Protein AF-A0A399E0P7-F1 (afdb_monomer)

Sequence (156 aa):
MGSTLFGSGYVLIGLMQEMVSRSWLSPGDLLNTLALGQITPGPLLTTATAAGIPGAVLSTVGIFLPSFIFAFFVAGLLHRWQEHPIAEAIFQGASGAALGLIAWALWLLGRETLVGWAELLAALLALGLLLRQFPLIPLLGIFGLGGTLWSAWVVG

Organism: NCBI:txid172827

InterPro domains:
  IPR003370 Chromate transporter [PF02417] (1-146)

Structure (mmCIF, N/CA/C/O backbone):
data_AF-A0A399E0P7-F1
#
_entry.id   AF-A0A399E0P7-F1
#
loop_
_atom_site.group_PDB
_atom_site.id
_atom_site.type_symbol
_atom_site.label_atom_id
_atom_site.label_alt_id
_atom_site.label_comp_id
_atom_site.label_asym_id
_atom_site.label_entity_id
_atom_site.label_seq_id
_atom_site.pdbx_PDB_ins_code
_atom_site.Cartn_x
_atom_site.Cartn_y
_atom_site.Cartn_z
_atom_site.occupancy
_atom_site.B_iso_or_equiv
_atom_site.auth_seq_id
_atom_site.auth_comp_id
_atom_site.auth_asym_id
_atom_site.auth_atom_id
_atom_site.pdbx_PDB_model_num
ATOM 1 N N . MET A 1 1 ? 1.259 12.870 10.249 1.00 49.62 1 MET A N 1
ATOM 2 C CA . MET A 1 1 ? 1.746 11.690 9.504 1.00 49.62 1 MET A CA 1
ATOM 3 C C . MET A 1 1 ? 0.611 10.974 8.784 1.00 49.62 1 MET A C 1
ATOM 5 O O . MET A 1 1 ? 0.679 10.895 7.569 1.00 49.62 1 MET A O 1
ATOM 9 N N . GLY A 1 2 ? -0.473 10.560 9.457 1.00 43.97 2 GLY A N 1
ATOM 10 C CA . GLY A 1 2 ? -1.650 9.981 8.776 1.00 43.97 2 GLY A CA 1
ATOM 11 C C . GLY A 1 2 ? -2.384 10.918 7.797 1.00 43.97 2 GLY A C 1
ATOM 12 O O . GLY A 1 2 ? -2.889 10.455 6.784 1.00 43.97 2 GLY A O 1
ATOM 13 N N . SER A 1 3 ? -2.380 12.237 8.035 1.00 49.66 3 SER A N 1
ATOM 14 C CA . SER A 1 3 ? -2.958 13.238 7.115 1.00 49.66 3 SER A CA 1
ATOM 15 C C . SER A 1 3 ? -2.030 13.660 5.969 1.00 49.66 3 SER A C 1
ATOM 17 O O . SER A 1 3 ? -2.491 14.255 5.003 1.00 49.66 3 SER A O 1
ATOM 19 N N . THR A 1 4 ? -0.727 13.374 6.067 1.00 50.72 4 THR A N 1
ATOM 20 C CA . THR A 1 4 ? 0.296 13.822 5.105 1.00 50.72 4 THR A CA 1
ATOM 21 C C . THR A 1 4 ? 0.811 12.701 4.205 1.00 50.72 4 THR A C 1
ATOM 23 O O . THR A 1 4 ? 1.432 12.999 3.201 1.00 50.72 4 THR A O 1
ATOM 26 N N . LEU A 1 5 ? 0.565 11.429 4.542 1.00 51.72 5 LEU A N 1
ATOM 27 C CA . LEU A 1 5 ? 0.987 10.237 3.784 1.00 51.72 5 LEU A CA 1
ATOM 28 C C . LEU A 1 5 ? -0.187 9.530 3.084 1.00 51.72 5 LEU A C 1
ATOM 30 O O . LEU A 1 5 ? -0.101 8.348 2.749 1.00 51.72 5 LEU A O 1
ATOM 34 N N . PHE A 1 6 ? -1.295 10.236 2.852 1.00 48.31 6 PHE A N 1
ATOM 35 C CA . PHE A 1 6 ? -2.437 9.704 2.108 1.00 48.31 6 PHE A CA 1
ATOM 36 C C . PHE A 1 6 ? -2.124 9.731 0.602 1.00 48.31 6 PHE A C 1
ATOM 38 O O . PHE A 1 6 ? -2.553 10.618 -0.127 1.00 48.31 6 PHE A O 1
ATOM 45 N N . GLY A 1 7 ? -1.276 8.807 0.145 1.00 53.28 7 GLY A N 1
ATOM 46 C CA . GLY A 1 7 ? -0.815 8.807 -1.244 1.00 53.28 7 GLY A CA 1
ATOM 47 C C . GLY A 1 7 ? 0.383 7.910 -1.524 1.00 53.28 7 GLY A C 1
ATOM 48 O O . GLY A 1 7 ? 1.333 8.356 -2.150 1.00 53.28 7 GLY A O 1
ATOM 49 N N . SER A 1 8 ? 0.344 6.637 -1.116 1.00 58.22 8 SER A N 1
ATOM 50 C CA . SER A 1 8 ? 1.362 5.619 -1.456 1.00 58.22 8 SER A CA 1
ATOM 51 C C . SER A 1 8 ? 2.819 5.992 -1.083 1.00 58.22 8 SER A C 1
ATOM 53 O O . SER A 1 8 ? 3.100 7.065 -0.550 1.00 58.22 8 SER A O 1
ATOM 55 N N . GLY A 1 9 ? 3.780 5.097 -1.339 1.00 59.44 9 GLY A N 1
ATOM 56 C CA . GLY A 1 9 ? 5.195 5.323 -1.005 1.00 59.44 9 GLY A CA 1
ATOM 57 C C . GLY A 1 9 ? 5.803 6.588 -1.630 1.00 59.44 9 GLY A C 1
ATOM 58 O O . GLY A 1 9 ? 6.736 7.147 -1.065 1.00 59.44 9 GLY A O 1
ATOM 59 N N . TYR A 1 10 ? 5.247 7.098 -2.735 1.00 62.81 10 TYR A N 1
ATOM 60 C CA . TYR A 1 10 ? 5.764 8.279 -3.439 1.00 62.81 10 TYR A CA 1
ATOM 61 C C . TYR A 1 10 ? 5.676 9.579 -2.631 1.00 62.81 10 TYR A C 1
ATOM 63 O O . TYR A 1 10 ? 6.571 10.418 -2.727 1.00 62.81 10 TYR A O 1
ATOM 71 N N . VAL A 1 11 ? 4.656 9.739 -1.783 1.00 66.19 11 VAL A N 1
ATOM 72 C CA . VAL A 1 11 ? 4.546 10.927 -0.919 1.00 66.19 11 V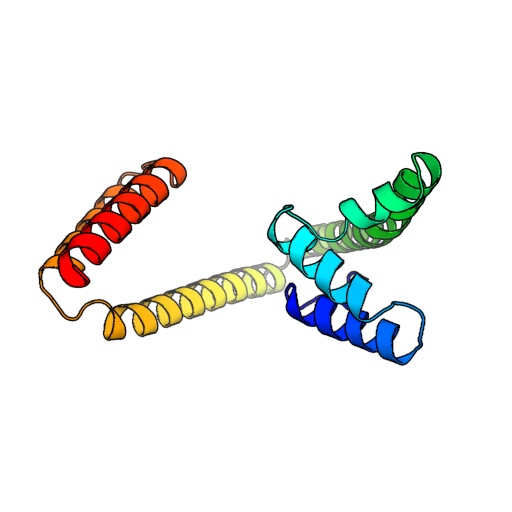AL A CA 1
ATOM 73 C C . VAL A 1 11 ? 5.633 10.931 0.160 1.00 66.19 11 VAL A C 1
ATOM 75 O O . VAL A 1 11 ? 6.163 11.987 0.505 1.00 66.19 11 VAL A O 1
ATOM 78 N N . LEU A 1 12 ? 6.038 9.751 0.643 1.00 68.44 12 LEU A N 1
ATOM 79 C CA . LEU A 1 12 ? 7.166 9.621 1.567 1.00 68.44 12 LEU A CA 1
ATOM 80 C C . LEU A 1 12 ? 8.484 10.043 0.905 1.00 68.44 12 LEU A C 1
ATOM 82 O O . LEU A 1 12 ? 9.283 10.726 1.539 1.00 68.44 12 LEU A O 1
ATOM 86 N N . ILE A 1 13 ? 8.685 9.697 -0.372 1.00 71.00 13 ILE A N 1
ATOM 87 C CA . ILE A 1 13 ? 9.869 10.113 -1.140 1.00 71.00 13 ILE A CA 1
ATOM 88 C C . ILE A 1 13 ? 9.934 11.642 -1.225 1.00 71.00 13 ILE A C 1
ATOM 90 O O . ILE A 1 13 ? 10.988 12.216 -0.967 1.00 71.00 13 ILE A O 1
ATOM 94 N N . GLY A 1 14 ? 8.808 12.305 -1.512 1.00 73.00 14 GLY A N 1
ATOM 95 C CA . GLY A 1 14 ? 8.733 13.769 -1.531 1.00 73.00 14 GLY A CA 1
ATOM 96 C C . GLY A 1 14 ? 9.077 14.401 -0.178 1.00 73.00 14 GLY A C 1
ATOM 97 O O . GLY A 1 14 ? 9.858 15.348 -0.115 1.00 73.00 14 GLY A O 1
ATOM 98 N N . LEU A 1 15 ? 8.572 13.831 0.922 1.00 72.56 15 LEU A N 1
ATOM 99 C CA . LEU A 1 15 ? 8.892 14.295 2.276 1.00 72.56 15 LEU A CA 1
ATOM 100 C C . LEU A 1 15 ? 10.380 14.110 2.616 1.00 72.56 15 LEU A C 1
ATOM 102 O O . LEU A 1 15 ? 10.994 14.976 3.231 1.00 72.56 15 LEU A O 1
ATOM 106 N N . MET A 1 16 ? 10.974 12.985 2.220 1.00 73.19 16 MET A N 1
ATOM 107 C CA . MET A 1 16 ? 12.392 12.733 2.463 1.00 73.19 16 MET A CA 1
ATOM 108 C C . MET A 1 16 ? 13.290 13.636 1.603 1.00 73.19 16 MET A C 1
ATOM 110 O O . MET A 1 16 ? 14.319 14.096 2.089 1.00 73.19 16 MET A O 1
ATOM 114 N N . GLN A 1 17 ? 12.890 13.965 0.369 1.00 75.62 17 GLN A N 1
ATOM 115 C CA . GLN A 1 17 ? 13.586 14.966 -0.453 1.00 75.62 17 GLN A CA 1
ATOM 116 C C . GLN A 1 17 ? 13.556 16.360 0.191 1.00 75.62 17 GLN A C 1
ATOM 118 O O . GLN A 1 17 ? 14.569 17.057 0.192 1.00 75.62 17 GLN A O 1
ATOM 123 N N . GLU A 1 18 ? 12.437 16.738 0.812 1.00 79.31 18 GLU A N 1
ATOM 124 C CA . GLU A 1 18 ? 12.320 17.972 1.603 1.00 79.31 18 GLU A CA 1
ATOM 125 C C . GLU A 1 18 ? 13.229 17.951 2.853 1.00 79.31 18 GLU A C 1
ATOM 127 O O . GLU A 1 18 ? 13.748 18.977 3.283 1.00 79.31 18 GLU A O 1
ATOM 132 N N . MET A 1 19 ? 13.484 16.782 3.447 1.00 77.12 19 MET A N 1
ATOM 133 C CA . MET A 1 19 ? 14.446 16.659 4.554 1.00 77.12 19 MET A CA 1
ATOM 134 C C . MET A 1 19 ? 15.899 16.777 4.081 1.00 77.12 19 MET A C 1
ATOM 136 O O . MET A 1 19 ? 16.725 17.355 4.789 1.00 77.12 19 MET A O 1
ATOM 140 N N . VAL A 1 20 ? 16.209 16.288 2.878 1.00 78.81 20 VAL A N 1
ATOM 141 C CA . VAL A 1 20 ? 17.519 16.494 2.242 1.00 78.81 20 VAL A CA 1
ATOM 142 C C . VAL A 1 20 ? 17.734 17.974 1.917 1.00 78.81 20 VAL A C 1
ATOM 144 O O . VAL A 1 20 ? 18.802 18.508 2.210 1.00 78.81 20 VAL A O 1
ATOM 147 N N . SER A 1 21 ? 16.719 18.673 1.393 1.00 78.19 21 SER A N 1
ATOM 148 C CA . SER A 1 21 ? 16.816 20.115 1.107 1.00 78.19 21 SER A CA 1
ATOM 149 C C . SER A 1 21 ? 17.040 20.949 2.377 1.00 78.19 21 SER A C 1
ATOM 151 O O . SER A 1 21 ? 17.752 21.952 2.350 1.00 78.19 21 SER A O 1
ATOM 153 N N . ARG A 1 22 ? 16.516 20.487 3.519 1.00 82.00 22 ARG A N 1
ATOM 154 C CA . ARG A 1 22 ? 16.733 21.074 4.853 1.00 82.00 22 ARG A CA 1
ATOM 155 C C . ARG A 1 22 ? 18.032 20.630 5.534 1.00 82.00 22 ARG A C 1
ATOM 157 O O . ARG A 1 22 ? 18.268 21.019 6.674 1.00 82.00 22 ARG A O 1
ATOM 164 N N . SER A 1 23 ? 18.883 19.849 4.860 1.00 77.00 23 SER A N 1
ATOM 165 C CA . SER A 1 23 ? 20.124 19.269 5.411 1.00 77.00 23 SER A CA 1
ATOM 166 C C . SER A 1 23 ? 19.915 18.365 6.636 1.00 77.00 23 SER A C 1
ATOM 168 O O . SER A 1 23 ? 20.841 18.130 7.407 1.00 77.00 23 SER A O 1
ATOM 170 N N . TRP A 1 24 ? 18.697 17.857 6.838 1.00 75.88 24 TRP A N 1
ATOM 171 C CA . TRP A 1 24 ? 18.365 16.921 7.920 1.00 75.88 24 TRP A CA 1
ATOM 172 C C . TRP A 1 24 ? 18.660 15.467 7.539 1.00 75.88 24 TRP A C 1
ATOM 174 O O . TRP A 1 24 ? 18.680 14.598 8.406 1.00 75.88 24 TRP A O 1
ATOM 184 N N . LEU A 1 25 ? 18.889 15.203 6.250 1.00 72.00 25 LEU A N 1
ATOM 185 C CA . LEU A 1 25 ? 19.213 13.889 5.708 1.00 72.00 25 LEU A CA 1
ATOM 186 C C . LEU A 1 25 ? 20.263 14.034 4.596 1.00 72.00 25 LEU A C 1
ATOM 188 O O . LEU A 1 25 ? 20.157 14.933 3.761 1.00 72.00 25 LEU A O 1
ATOM 192 N N . SER A 1 26 ? 21.266 13.155 4.557 1.00 79.50 26 SER A N 1
ATOM 193 C CA . SER A 1 26 ? 22.219 13.123 3.443 1.00 79.50 26 SER A CA 1
ATOM 194 C C . SER A 1 26 ? 21.568 12.512 2.193 1.00 79.50 26 SER A C 1
ATOM 196 O O . SER A 1 26 ? 20.796 11.555 2.315 1.00 79.50 26 SER A O 1
ATOM 198 N N . PRO A 1 27 ? 21.905 12.973 0.972 1.00 73.31 27 PRO A N 1
ATOM 199 C CA . PRO A 1 27 ? 21.453 12.332 -0.264 1.00 73.31 27 PRO A CA 1
ATOM 200 C C . PRO A 1 27 ? 21.809 10.837 -0.345 1.00 73.31 27 PRO A C 1
ATOM 202 O O . PRO A 1 27 ? 21.050 10.049 -0.907 1.00 73.31 27 PRO A O 1
ATOM 205 N N . GLY A 1 28 ? 22.942 10.431 0.243 1.00 74.19 28 GLY A N 1
ATOM 206 C CA . GLY A 1 28 ? 23.345 9.021 0.314 1.00 74.19 28 GLY A CA 1
ATOM 207 C C . GLY A 1 28 ? 22.461 8.193 1.252 1.00 74.19 28 GLY A C 1
ATOM 208 O O . GLY A 1 28 ? 22.113 7.055 0.937 1.00 74.19 28 GLY A O 1
ATOM 209 N N . ASP A 1 29 ? 22.021 8.789 2.361 1.00 70.12 29 ASP A N 1
ATOM 210 C CA . ASP A 1 29 ? 21.132 8.136 3.326 1.00 70.12 29 ASP A CA 1
ATOM 211 C C . ASP A 1 29 ? 19.717 7.981 2.768 1.00 70.12 29 ASP A C 1
ATOM 213 O O . ASP A 1 29 ? 19.052 6.983 3.048 1.00 70.12 29 ASP A O 1
ATOM 217 N N . LEU A 1 30 ? 19.275 8.911 1.913 1.00 70.62 30 LEU A N 1
ATOM 218 C CA . LEU A 1 30 ? 18.024 8.781 1.167 1.00 70.62 30 LEU A CA 1
ATOM 219 C C . LEU A 1 30 ? 18.034 7.525 0.287 1.00 70.62 30 LEU A C 1
ATOM 221 O O . LEU A 1 30 ? 17.108 6.721 0.356 1.00 70.62 30 LEU A O 1
ATOM 225 N N . LEU A 1 31 ? 19.085 7.336 -0.515 1.00 71.12 31 LEU A N 1
ATOM 226 C CA . LEU A 1 31 ? 19.202 6.185 -1.416 1.00 71.12 31 LEU A CA 1
ATOM 227 C C . LEU A 1 31 ? 19.290 4.862 -0.651 1.00 71.12 31 LEU A C 1
ATOM 229 O O . LEU A 1 31 ? 18.606 3.904 -1.010 1.00 71.12 31 LEU A O 1
ATOM 233 N N . ASN A 1 32 ? 20.054 4.823 0.442 1.00 69.38 32 ASN A N 1
ATOM 234 C CA . ASN A 1 32 ? 20.130 3.645 1.305 1.00 69.38 32 ASN A CA 1
ATOM 235 C C . ASN A 1 32 ? 18.784 3.333 1.972 1.00 69.38 32 ASN A C 1
ATOM 237 O O . ASN A 1 32 ? 18.374 2.175 2.025 1.00 69.38 32 ASN A O 1
ATOM 241 N N . THR A 1 33 ? 18.057 4.354 2.429 1.00 66.50 33 THR A N 1
ATOM 242 C CA . THR A 1 33 ? 16.734 4.180 3.047 1.00 66.50 33 THR A CA 1
ATOM 243 C C . THR A 1 33 ? 15.690 3.725 2.025 1.00 66.50 33 THR A C 1
ATOM 245 O O . THR A 1 33 ? 14.839 2.902 2.352 1.00 66.50 33 THR A O 1
ATOM 248 N N . LEU A 1 34 ? 15.769 4.193 0.775 1.00 68.31 34 LEU A N 1
ATOM 249 C CA . LEU A 1 34 ? 14.917 3.721 -0.321 1.00 68.31 34 LEU A CA 1
ATOM 250 C C . LEU A 1 34 ? 15.214 2.265 -0.685 1.00 68.31 34 LEU A C 1
ATOM 252 O O . LEU A 1 34 ? 14.284 1.470 -0.803 1.00 68.31 34 LEU A O 1
ATOM 256 N N . ALA A 1 35 ? 16.493 1.902 -0.806 1.00 68.50 35 ALA A N 1
ATOM 257 C CA . ALA A 1 35 ? 16.912 0.532 -1.086 1.00 68.50 35 ALA A CA 1
ATOM 258 C C . ALA A 1 35 ? 16.455 -0.430 0.024 1.00 68.50 35 ALA A C 1
ATOM 260 O O . ALA A 1 35 ? 15.857 -1.470 -0.249 1.00 68.50 35 ALA A O 1
ATOM 261 N N . LEU A 1 36 ? 16.640 -0.047 1.290 1.00 62.81 36 LEU A N 1
ATOM 262 C CA . LEU A 1 36 ? 16.149 -0.816 2.435 1.00 62.81 36 LEU A CA 1
ATOM 263 C C . LEU A 1 36 ? 14.615 -0.847 2.499 1.00 62.81 36 LEU A C 1
ATOM 265 O O . LEU A 1 36 ? 14.033 -1.881 2.821 1.00 62.81 36 LEU A O 1
ATOM 269 N N . GLY A 1 37 ? 13.941 0.250 2.155 1.00 59.97 37 GLY A N 1
ATOM 270 C CA . GLY A 1 37 ? 12.481 0.353 2.144 1.00 59.97 37 GLY A CA 1
ATOM 271 C C . GLY A 1 37 ? 11.791 -0.481 1.059 1.00 59.97 37 GLY A C 1
ATOM 272 O O . GLY A 1 37 ? 10.614 -0.794 1.207 1.00 59.97 37 GLY A O 1
ATOM 273 N N . GLN A 1 38 ? 12.505 -0.854 -0.007 1.00 61.00 38 GLN A N 1
ATOM 274 C CA . GLN A 1 38 ? 12.020 -1.786 -1.034 1.00 61.00 38 GLN A CA 1
ATOM 275 C C . GLN A 1 38 ? 12.244 -3.256 -0.656 1.00 61.00 38 GLN A C 1
ATOM 277 O O . GLN A 1 38 ? 11.479 -4.119 -1.080 1.00 61.00 38 GLN A O 1
ATOM 282 N N . ILE A 1 39 ? 13.279 -3.542 0.140 1.00 56.81 39 ILE A N 1
ATOM 283 C CA . ILE A 1 39 ? 13.640 -4.902 0.573 1.00 56.81 39 ILE A CA 1
ATOM 284 C C . ILE A 1 39 ? 12.858 -5.318 1.826 1.00 56.81 39 ILE A C 1
ATOM 286 O O . ILE A 1 39 ? 12.554 -6.495 2.015 1.00 56.81 39 ILE A O 1
ATOM 290 N N . THR A 1 40 ? 12.494 -4.357 2.675 1.00 50.31 40 THR A N 1
ATOM 291 C CA . THR A 1 40 ? 11.724 -4.601 3.898 1.00 50.31 40 THR A CA 1
ATOM 292 C C . THR A 1 40 ? 10.271 -4.182 3.673 1.00 50.31 40 THR A C 1
ATOM 294 O O . THR A 1 40 ? 10.047 -3.071 3.191 1.00 50.31 40 THR A O 1
ATOM 297 N N . PRO A 1 41 ? 9.256 -4.988 4.037 1.00 43.09 41 PRO A N 1
ATOM 298 C CA . PRO A 1 41 ? 7.876 -4.518 4.032 1.00 43.09 41 PRO A CA 1
ATOM 299 C C . PRO A 1 41 ? 7.719 -3.405 5.086 1.00 43.09 41 PRO A C 1
ATOM 301 O O . PRO A 1 41 ? 7.492 -3.674 6.261 1.00 43.09 41 PRO A O 1
ATOM 304 N N . GLY A 1 42 ? 7.874 -2.144 4.667 1.00 54.44 42 GLY A N 1
ATOM 305 C CA . GLY A 1 42 ? 7.648 -0.949 5.486 1.00 54.44 42 GLY A CA 1
ATOM 306 C C . GLY A 1 42 ? 8.912 -0.127 5.808 1.00 54.44 42 GLY A C 1
ATOM 307 O O . GLY A 1 42 ? 9.658 -0.493 6.713 1.00 54.44 42 GLY A O 1
ATOM 308 N N . PRO A 1 43 ? 9.101 1.059 5.191 1.00 50.19 43 PRO A N 1
ATOM 309 C CA . PRO A 1 43 ? 10.202 1.995 5.484 1.00 50.19 43 PRO A CA 1
ATOM 310 C C . PRO A 1 43 ? 10.228 2.573 6.914 1.00 50.19 43 PRO A C 1
ATOM 312 O O . PRO A 1 43 ? 11.225 3.158 7.329 1.00 50.19 43 PRO A O 1
ATOM 315 N N . LEU A 1 44 ? 9.128 2.459 7.668 1.00 50.59 44 LEU A N 1
ATOM 316 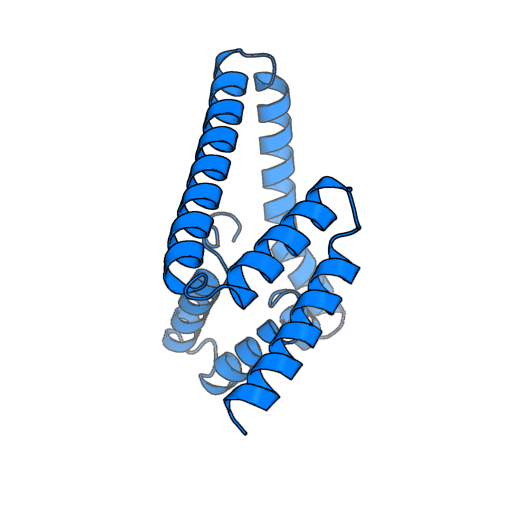C CA . LEU A 1 44 ? 8.981 3.081 8.991 1.00 50.59 44 LEU A CA 1
ATOM 317 C C . LEU A 1 44 ? 9.576 2.252 10.139 1.00 50.59 44 LEU A C 1
ATOM 319 O O . LEU A 1 44 ? 9.882 2.822 11.182 1.00 50.59 44 LEU A O 1
ATOM 323 N N . LEU A 1 45 ? 9.743 0.932 9.980 1.00 48.34 45 LEU A N 1
ATOM 324 C CA . LEU A 1 45 ? 10.276 0.094 11.063 1.00 48.34 45 LEU A CA 1
ATOM 325 C C . LEU A 1 45 ? 11.806 0.153 11.143 1.00 48.34 45 LEU A C 1
ATOM 327 O O . LEU A 1 45 ? 12.362 0.142 12.238 1.00 48.34 45 LEU A O 1
ATOM 331 N N . THR A 1 46 ? 12.495 0.252 10.006 1.00 50.31 46 THR A N 1
ATOM 332 C CA . THR A 1 46 ? 13.958 0.117 9.969 1.00 50.31 46 THR A CA 1
ATOM 333 C C . THR A 1 46 ? 14.686 1.367 10.474 1.00 50.31 46 THR A C 1
ATOM 335 O O . THR A 1 46 ? 15.745 1.248 11.092 1.00 50.31 46 THR A O 1
ATOM 338 N N . THR A 1 47 ? 14.105 2.562 10.295 1.00 52.09 47 THR A N 1
ATOM 339 C CA . THR A 1 47 ? 14.649 3.823 10.842 1.00 52.09 47 THR A CA 1
ATOM 340 C C . THR A 1 47 ? 14.534 3.898 12.365 1.00 52.09 47 THR A C 1
ATOM 342 O O . THR A 1 47 ? 15.384 4.507 13.009 1.00 52.09 47 THR A O 1
ATOM 345 N N . ALA A 1 48 ? 13.546 3.218 12.958 1.00 49.97 48 ALA A N 1
ATOM 346 C CA . ALA A 1 48 ? 13.392 3.104 14.405 1.00 49.97 48 ALA A CA 1
ATOM 347 C C . ALA A 1 48 ? 14.568 2.319 15.028 1.00 49.97 48 ALA A C 1
ATOM 349 O O . ALA A 1 48 ? 15.119 2.710 16.055 1.00 49.97 48 ALA A O 1
ATOM 350 N N . THR A 1 49 ? 15.031 1.254 14.370 1.00 48.56 49 THR A N 1
ATOM 351 C CA . THR A 1 49 ? 16.155 0.423 14.841 1.00 48.56 49 THR A CA 1
ATOM 352 C C . THR A 1 49 ? 17.531 1.092 14.787 1.00 48.56 49 THR A C 1
ATOM 354 O O . THR A 1 49 ? 18.440 0.642 15.483 1.00 48.56 49 THR A O 1
ATOM 357 N N . ALA A 1 50 ? 17.706 2.170 14.017 1.00 54.41 50 ALA A N 1
ATOM 358 C CA . ALA A 1 50 ? 19.009 2.820 13.839 1.00 54.41 50 ALA A CA 1
ATOM 359 C C . ALA A 1 50 ? 19.498 3.603 15.080 1.00 54.41 50 ALA A C 1
ATOM 361 O O . ALA A 1 50 ? 20.681 3.914 15.177 1.00 54.41 50 ALA A O 1
ATOM 362 N N . ALA A 1 51 ? 18.616 3.888 16.048 1.00 53.19 51 ALA A N 1
ATOM 363 C CA . ALA A 1 51 ? 18.919 4.660 17.262 1.00 53.19 51 ALA A CA 1
ATOM 364 C C . ALA A 1 51 ? 19.032 3.802 18.548 1.00 53.19 51 ALA A C 1
ATOM 366 O O . ALA A 1 51 ? 19.028 4.335 19.660 1.00 53.19 51 ALA A O 1
ATOM 367 N N . GLY A 1 52 ? 19.117 2.471 18.419 1.00 59.66 52 GLY A N 1
ATOM 368 C CA . GLY A 1 52 ? 19.112 1.529 19.546 1.00 59.66 52 GLY A CA 1
ATOM 369 C C . GLY A 1 52 ? 17.708 1.225 20.091 1.00 59.66 52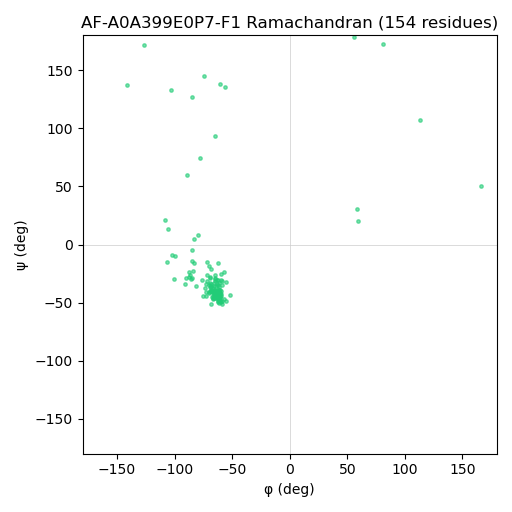 GLY A C 1
ATOM 370 O O . GLY A 1 52 ? 16.722 1.844 19.696 1.00 59.66 52 GLY A O 1
ATOM 371 N N . ILE A 1 53 ? 17.602 0.255 21.011 1.00 66.19 53 ILE A N 1
ATOM 372 C CA . ILE A 1 53 ? 16.317 -0.243 21.555 1.00 66.19 53 ILE A CA 1
ATOM 373 C C . ILE A 1 53 ? 15.404 0.888 22.085 1.00 66.19 53 ILE A C 1
ATOM 375 O O . ILE A 1 53 ? 14.216 0.876 21.759 1.00 66.19 53 ILE A O 1
ATOM 379 N N . PRO A 1 54 ? 15.899 1.898 22.833 1.00 68.19 54 PRO A N 1
ATOM 380 C CA . PRO A 1 54 ? 15.045 2.982 23.327 1.00 68.19 54 PRO A CA 1
ATOM 381 C C . PRO A 1 54 ? 14.520 3.888 22.206 1.00 68.19 54 PRO A C 1
ATOM 383 O O . PRO A 1 54 ? 13.352 4.275 22.226 1.00 68.19 54 PRO A O 1
ATOM 386 N N . GLY A 1 55 ? 15.362 4.193 21.211 1.00 64.31 55 GLY A N 1
ATOM 387 C CA . GLY A 1 55 ? 14.978 4.989 20.044 1.00 64.31 55 GLY A CA 1
ATOM 388 C C . GLY A 1 55 ? 13.939 4.271 19.185 1.00 64.31 55 GLY A C 1
ATOM 389 O O . GLY A 1 55 ? 12.951 4.877 18.778 1.00 64.31 55 GLY A O 1
ATOM 390 N N . ALA A 1 56 ? 14.086 2.954 19.023 1.00 64.06 56 ALA A N 1
ATOM 391 C CA . ALA A 1 56 ? 13.142 2.134 18.274 1.00 64.06 56 ALA A CA 1
ATOM 392 C C . ALA A 1 56 ? 11.737 2.143 18.881 1.00 64.06 56 ALA A C 1
ATOM 394 O O . ALA A 1 56 ? 10.742 2.295 18.165 1.00 64.06 56 ALA A O 1
ATOM 395 N N . VAL A 1 57 ? 11.648 2.028 20.208 1.00 70.19 57 VAL A N 1
ATOM 396 C CA . VAL A 1 57 ? 10.370 2.067 20.926 1.00 70.19 57 VAL A CA 1
ATOM 397 C C . VAL A 1 57 ? 9.734 3.452 20.817 1.00 70.19 57 VAL A C 1
ATOM 399 O O . VAL A 1 57 ? 8.555 3.550 20.474 1.00 70.19 57 VAL A O 1
ATOM 402 N N . LEU A 1 58 ? 10.503 4.525 21.038 1.00 73.88 58 LEU A N 1
ATOM 403 C CA . LEU A 1 58 ? 9.976 5.891 20.978 1.00 73.88 58 LEU A CA 1
ATOM 404 C C . LEU A 1 58 ? 9.475 6.257 19.574 1.00 73.88 58 LEU A C 1
ATOM 406 O O . LEU A 1 58 ? 8.392 6.827 19.435 1.00 73.88 58 LEU A O 1
ATOM 410 N N . SER A 1 59 ? 10.229 5.894 18.534 1.00 66.88 59 SER A N 1
ATOM 411 C CA . SER A 1 59 ? 9.846 6.122 17.139 1.00 66.88 59 SER A CA 1
ATOM 412 C C . SER A 1 59 ? 8.606 5.321 16.758 1.00 66.88 59 SER A C 1
ATOM 414 O O . SER A 1 59 ? 7.689 5.877 16.158 1.00 66.88 59 SER A O 1
ATOM 416 N N . THR A 1 60 ? 8.524 4.050 17.160 1.00 68.94 60 THR A N 1
ATOM 417 C CA . THR A 1 60 ? 7.342 3.209 16.914 1.00 68.94 60 THR A CA 1
ATOM 418 C C . THR A 1 60 ? 6.104 3.829 17.560 1.00 68.94 60 THR A C 1
ATOM 420 O O . THR A 1 60 ? 5.094 4.050 16.892 1.00 68.94 60 THR A O 1
ATOM 423 N N . VAL A 1 61 ? 6.185 4.206 18.838 1.00 75.69 61 VAL A N 1
ATOM 424 C CA . VAL A 1 61 ? 5.063 4.853 19.527 1.00 75.69 61 VAL A CA 1
ATOM 425 C C . VAL A 1 61 ? 4.711 6.183 18.856 1.00 75.69 61 VAL A C 1
ATOM 427 O O . VAL A 1 61 ? 3.547 6.406 18.547 1.00 75.69 61 VAL A O 1
ATOM 430 N N . GLY A 1 62 ? 5.683 7.040 18.538 1.00 73.81 62 GLY A N 1
ATOM 431 C CA . GLY A 1 62 ? 5.428 8.331 17.890 1.00 73.81 62 GLY A CA 1
ATOM 432 C C . GLY A 1 62 ? 4.794 8.226 16.496 1.00 73.81 62 GLY A C 1
ATOM 433 O O . GLY A 1 62 ? 3.958 9.055 16.136 1.00 73.81 62 GLY A O 1
ATOM 434 N N . ILE A 1 63 ? 5.148 7.197 15.720 1.00 71.00 63 ILE A N 1
ATOM 435 C CA . ILE A 1 63 ? 4.600 6.953 14.377 1.00 71.00 63 ILE A CA 1
ATOM 436 C C . ILE A 1 63 ? 3.171 6.396 14.458 1.00 71.00 63 ILE A C 1
ATOM 438 O O . ILE A 1 63 ? 2.287 6.844 13.721 1.00 71.00 63 ILE A O 1
ATOM 442 N N . PHE A 1 64 ? 2.928 5.429 15.347 1.00 73.50 64 PHE A N 1
ATOM 443 C CA . PHE A 1 64 ? 1.661 4.696 15.383 1.00 73.50 64 PHE A CA 1
ATOM 444 C C . PHE A 1 64 ? 0.604 5.320 16.297 1.00 73.50 64 PHE A C 1
ATOM 446 O O . PHE A 1 64 ? -0.579 5.273 15.963 1.00 73.50 64 PHE A O 1
ATOM 453 N N . LEU A 1 65 ? 0.990 5.939 17.414 1.00 80.00 65 L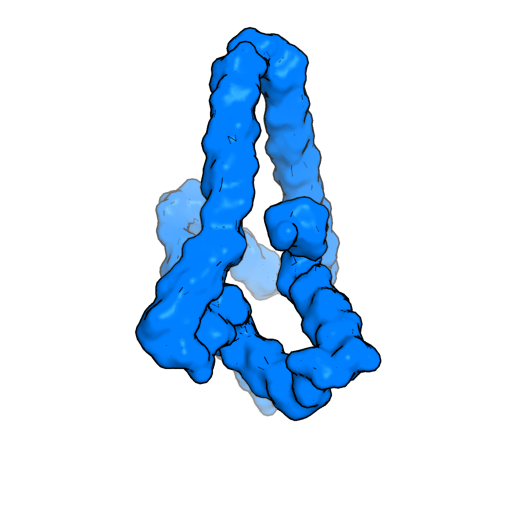EU A N 1
ATOM 454 C CA . LEU A 1 65 ? 0.061 6.513 18.392 1.00 80.00 65 LEU A CA 1
ATOM 455 C C . LEU A 1 65 ? -0.933 7.527 17.792 1.00 80.00 65 LEU A C 1
ATOM 457 O O . LEU A 1 65 ? -2.130 7.364 18.029 1.00 80.00 65 LEU A O 1
ATOM 461 N N . PRO A 1 66 ? -0.527 8.528 16.981 1.00 78.75 66 PRO A N 1
ATOM 462 C CA . PRO A 1 66 ? -1.492 9.450 16.380 1.00 78.75 66 PRO A CA 1
ATOM 463 C C . PRO A 1 66 ? -2.459 8.743 15.420 1.00 78.75 66 PRO A C 1
ATOM 465 O O . PRO A 1 66 ? -3.632 9.105 15.359 1.00 78.75 66 PRO A O 1
ATOM 468 N N . SER A 1 67 ? -1.996 7.711 14.707 1.00 73.88 67 SER A N 1
ATOM 469 C CA . SER A 1 67 ? -2.835 6.909 13.810 1.00 73.88 67 SER A CA 1
ATOM 470 C C . SER A 1 67 ? -3.850 6.069 14.590 1.00 73.88 67 SER A C 1
ATOM 472 O O . SER A 1 67 ? -5.011 6.010 14.195 1.00 73.88 67 SER A O 1
ATOM 474 N N . PHE A 1 68 ? -3.452 5.482 15.724 1.00 78.75 68 PHE A N 1
ATOM 475 C CA . PHE A 1 68 ? -4.359 4.747 16.609 1.00 78.75 68 PHE A CA 1
ATOM 476 C C . PHE A 1 68 ? -5.419 5.649 17.234 1.00 78.75 68 PHE A C 1
ATOM 478 O O . PHE A 1 68 ? -6.594 5.292 17.234 1.00 78.75 68 PHE A O 1
ATOM 485 N N . ILE A 1 69 ? -5.027 6.829 17.720 1.00 85.62 69 ILE A N 1
ATOM 486 C CA . ILE A 1 69 ? -5.965 7.809 18.278 1.00 85.62 69 ILE A CA 1
ATOM 487 C C . ILE A 1 69 ? -6.975 8.228 17.207 1.00 85.62 69 ILE A C 1
ATOM 489 O O . ILE A 1 69 ? -8.181 8.185 17.441 1.00 85.62 69 ILE A O 1
ATOM 493 N N . PHE A 1 70 ? -6.500 8.575 16.009 1.00 82.31 70 PHE A N 1
ATOM 494 C CA . PHE A 1 70 ? -7.374 8.950 14.902 1.00 82.31 70 PHE A CA 1
ATOM 495 C C . PHE A 1 70 ? -8.330 7.815 14.514 1.00 82.31 70 PHE A C 1
ATOM 497 O O . PHE A 1 70 ? -9.535 8.038 14.422 1.00 82.31 70 PHE A O 1
ATOM 504 N N . ALA A 1 71 ? -7.819 6.591 14.352 1.00 81.00 71 ALA A N 1
ATOM 505 C CA . ALA A 1 71 ? -8.633 5.423 14.031 1.00 81.00 71 ALA A CA 1
ATOM 506 C C . ALA A 1 71 ? -9.693 5.148 15.105 1.00 81.00 71 ALA A C 1
ATOM 508 O O . ALA A 1 71 ? -10.833 4.857 14.761 1.00 81.00 71 ALA A O 1
ATOM 509 N N . PHE A 1 72 ? -9.356 5.295 16.388 1.00 83.81 72 PHE A N 1
ATOM 510 C CA . PHE A 1 72 ? -10.300 5.126 17.492 1.00 83.81 72 PHE A CA 1
ATOM 511 C C . PHE A 1 72 ? -11.450 6.144 17.430 1.00 83.81 72 PHE A C 1
ATOM 513 O O . PHE A 1 72 ? -12.619 5.767 17.524 1.00 83.81 72 PHE A O 1
ATOM 520 N N . PHE A 1 73 ? -11.143 7.426 17.202 1.00 84.38 73 PHE A N 1
ATOM 521 C CA . PHE A 1 73 ? -12.167 8.465 17.054 1.00 84.38 73 PHE A CA 1
ATOM 522 C C . PHE A 1 73 ? -13.034 8.262 15.808 1.00 84.38 73 PHE A C 1
ATOM 524 O O . PHE A 1 73 ? -14.260 8.354 15.888 1.00 84.38 73 PHE A O 1
ATOM 531 N N . VAL A 1 74 ? -12.414 7.950 14.667 1.00 81.75 74 VAL A N 1
ATOM 532 C CA . VAL A 1 74 ? -13.132 7.685 13.414 1.00 81.75 74 VAL A CA 1
ATOM 533 C C . VAL A 1 74 ? -14.011 6.450 13.549 1.00 81.75 74 VAL A C 1
ATOM 535 O O . VAL A 1 74 ? -15.163 6.505 13.138 1.00 81.75 74 VAL A O 1
ATOM 538 N N . ALA A 1 75 ? -13.527 5.372 14.170 1.00 78.31 75 ALA A N 1
ATOM 539 C CA . ALA A 1 75 ? -14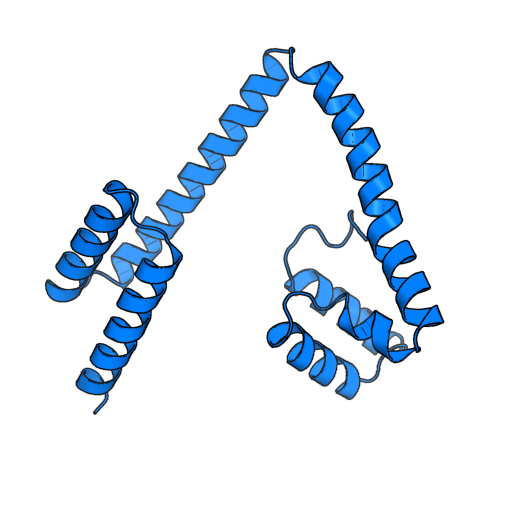.310 4.164 14.413 1.00 78.31 75 ALA A CA 1
ATOM 540 C C . ALA A 1 75 ? -15.531 4.449 15.297 1.00 78.31 75 ALA A C 1
ATOM 542 O O . ALA A 1 75 ? -16.630 4.002 14.978 1.00 78.31 75 ALA A O 1
ATOM 543 N N . GLY A 1 76 ? -15.373 5.247 16.360 1.00 79.88 76 GLY A N 1
ATOM 544 C CA . GLY A 1 76 ? -16.491 5.658 17.213 1.00 79.88 76 GLY A CA 1
ATOM 545 C C . GLY A 1 76 ? -17.534 6.517 16.486 1.00 79.88 76 GLY A C 1
ATOM 546 O O . GLY A 1 76 ? -18.732 6.384 16.742 1.00 79.88 76 GLY A O 1
ATOM 547 N N . LEU A 1 77 ? -17.100 7.378 15.560 1.00 77.81 77 LEU A N 1
ATOM 548 C CA . LEU A 1 77 ? -17.997 8.174 14.720 1.00 77.81 77 LEU A CA 1
ATOM 549 C C . LEU A 1 77 ? -18.696 7.310 13.662 1.00 77.81 77 LEU A C 1
ATOM 551 O O . LEU A 1 77 ? -19.909 7.414 13.497 1.00 77.81 77 LEU A O 1
ATOM 555 N N . LEU A 1 78 ? -17.952 6.420 12.998 1.00 71.88 78 LEU A N 1
ATOM 556 C CA . LEU A 1 78 ? -18.486 5.478 12.016 1.00 71.88 78 LEU A CA 1
ATOM 557 C C . LEU A 1 78 ? -19.533 4.573 12.648 1.00 71.88 78 LEU A C 1
ATOM 559 O O . LEU A 1 78 ? -20.594 4.407 12.070 1.00 71.88 78 LEU A O 1
ATOM 563 N N . HIS A 1 79 ? -19.283 4.041 13.844 1.00 74.38 79 HIS A N 1
ATOM 564 C CA . HIS A 1 79 ? -20.238 3.163 14.515 1.00 74.38 79 HIS A CA 1
ATOM 565 C C . HIS A 1 79 ? -21.570 3.866 14.812 1.00 74.38 79 HIS A C 1
ATOM 567 O O . HIS A 1 79 ? -22.626 3.261 14.696 1.00 74.38 79 HIS A O 1
ATOM 573 N N . ARG A 1 80 ? -21.540 5.175 15.102 1.00 72.75 80 ARG A N 1
ATOM 574 C CA . ARG A 1 80 ? -22.757 5.991 15.254 1.00 72.75 80 ARG A CA 1
ATOM 575 C C . ARG A 1 80 ? -23.487 6.275 13.939 1.00 72.75 80 ARG A C 1
ATOM 577 O O . ARG A 1 80 ? -24.679 6.551 13.971 1.00 72.75 80 ARG A O 1
ATOM 584 N N . TRP A 1 81 ? -22.779 6.280 12.812 1.00 71.62 81 TRP A N 1
ATOM 585 C CA . TRP A 1 81 ? -23.321 6.638 11.494 1.00 71.62 81 TRP A CA 1
ATOM 586 C C . TRP A 1 81 ? -23.603 5.414 10.611 1.00 71.62 81 TRP A C 1
ATOM 588 O O . TRP A 1 81 ? -24.233 5.563 9.569 1.00 71.62 81 TRP A O 1
ATOM 598 N N . GLN A 1 82 ? -23.171 4.218 11.024 1.00 66.81 82 GLN A N 1
ATOM 599 C CA . GLN A 1 82 ? -23.322 2.952 10.295 1.00 66.81 82 GLN A CA 1
ATOM 600 C C . GLN A 1 82 ? -24.782 2.590 10.009 1.00 66.81 82 GLN A C 1
ATOM 602 O O . GLN A 1 82 ? -25.056 2.006 8.969 1.00 66.81 82 GLN A O 1
ATOM 607 N N . GLU A 1 83 ? -25.714 2.972 10.882 1.00 69.50 83 GLU A N 1
ATOM 608 C CA . GLU A 1 83 ? -27.148 2.712 10.691 1.00 69.50 83 GLU A CA 1
ATOM 609 C C . GLU A 1 83 ? -27.845 3.772 9.819 1.00 69.50 83 GLU A C 1
ATOM 611 O O . GLU A 1 83 ? -29.030 3.649 9.512 1.00 69.50 83 GLU A O 1
ATOM 616 N N . HIS A 1 84 ? -27.139 4.835 9.409 1.00 79.50 84 HIS A N 1
ATOM 617 C CA . HIS A 1 84 ? -27.736 5.891 8.600 1.00 79.50 84 HIS A CA 1
ATOM 618 C C . HIS A 1 84 ? -27.703 5.504 7.109 1.00 7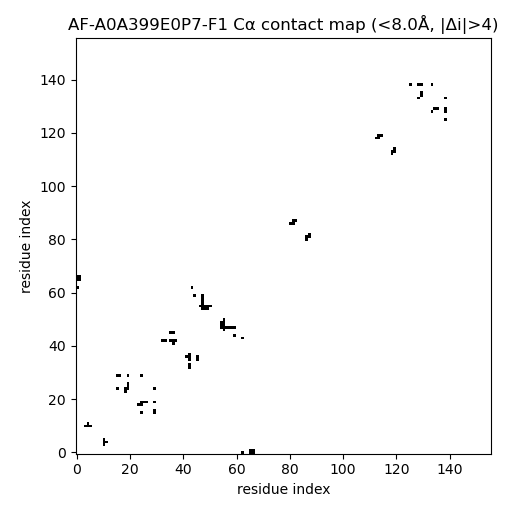9.50 84 HIS A C 1
ATOM 620 O O . HIS A 1 84 ? -26.619 5.273 6.566 1.00 79.50 84 HIS A O 1
ATOM 626 N N . PRO A 1 85 ? -28.839 5.540 6.388 1.00 78.75 85 PRO A N 1
ATOM 627 C CA . PRO A 1 85 ? -28.928 5.070 4.997 1.00 78.75 85 PRO A CA 1
ATOM 628 C C . PRO A 1 85 ? -27.990 5.810 4.025 1.00 78.75 85 PRO A C 1
ATOM 630 O O . PRO A 1 85 ? -27.566 5.269 3.009 1.00 78.75 85 PRO A O 1
ATOM 633 N N . ILE A 1 86 ? -27.617 7.052 4.352 1.00 82.06 86 ILE A N 1
ATOM 634 C CA . ILE A 1 86 ? -26.651 7.847 3.576 1.00 82.06 86 ILE A CA 1
ATOM 635 C C . ILE A 1 86 ? -25.228 7.284 3.706 1.00 82.06 86 ILE A C 1
ATOM 637 O O . ILE A 1 86 ? -24.500 7.241 2.718 1.00 82.06 86 ILE A O 1
ATOM 641 N N . ALA A 1 87 ? -24.817 6.858 4.904 1.00 78.06 87 ALA A N 1
ATOM 642 C CA . ALA A 1 87 ? -23.480 6.309 5.116 1.00 78.06 87 ALA A CA 1
ATOM 643 C C . ALA A 1 87 ? -23.328 4.983 4.364 1.00 78.06 87 ALA A C 1
ATOM 645 O O . ALA A 1 87 ? -22.347 4.795 3.647 1.00 78.06 87 ALA A O 1
ATOM 646 N N . GLU A 1 88 ? -24.336 4.114 4.450 1.00 78.31 88 GLU A N 1
ATOM 647 C CA . GLU A 1 88 ? -24.393 2.869 3.684 1.00 78.31 88 GLU A CA 1
ATOM 648 C C . GLU A 1 88 ? -24.304 3.126 2.170 1.00 78.31 88 GLU A C 1
ATOM 650 O O . GLU A 1 88 ? -23.469 2.522 1.496 1.00 78.31 88 GLU A O 1
ATOM 655 N N . ALA A 1 89 ? -25.077 4.083 1.644 1.00 82.50 89 ALA A N 1
ATOM 656 C CA . ALA A 1 89 ? -25.031 4.452 0.229 1.00 82.50 89 ALA A CA 1
ATOM 657 C C . ALA A 1 89 ? -23.647 4.970 -0.209 1.00 82.50 89 ALA A C 1
ATOM 659 O O . ALA A 1 89 ? -23.177 4.632 -1.296 1.00 82.50 89 ALA A O 1
ATOM 660 N N . ILE A 1 90 ? -22.964 5.753 0.634 1.00 85.06 90 ILE A N 1
ATOM 661 C CA . ILE A 1 90 ? -21.600 6.229 0.360 1.00 85.06 90 ILE A CA 1
ATOM 662 C C . ILE A 1 90 ? -20.613 5.060 0.326 1.00 85.06 90 ILE A C 1
ATOM 664 O O . ILE A 1 90 ? -19.804 4.985 -0.598 1.00 85.06 90 ILE A O 1
ATOM 668 N N . PHE A 1 91 ? -20.670 4.140 1.295 1.00 81.56 91 PHE A N 1
ATOM 669 C CA . PHE A 1 91 ? -19.774 2.981 1.322 1.00 81.56 91 PHE A CA 1
ATOM 670 C C . PHE A 1 91 ? -20.004 2.061 0.123 1.00 81.56 91 PHE A C 1
ATOM 672 O O . PHE A 1 91 ? -19.040 1.684 -0.542 1.00 81.56 91 PHE A O 1
ATOM 679 N N . GLN A 1 92 ? -21.260 1.763 -0.214 1.00 84.00 92 GLN A N 1
ATOM 680 C CA . GLN A 1 92 ? -21.594 0.973 -1.400 1.00 84.00 92 GLN A CA 1
ATOM 681 C C . GLN A 1 92 ? -21.147 1.670 -2.692 1.00 84.00 92 GLN A C 1
ATOM 683 O O . GLN A 1 92 ? -20.558 1.031 -3.564 1.00 84.00 92 GLN A O 1
ATOM 688 N N . GLY A 1 93 ? -21.353 2.987 -2.800 1.00 87.12 93 GLY A N 1
ATOM 689 C CA . GLY A 1 93 ? -20.889 3.787 -3.932 1.00 87.12 93 GLY A CA 1
ATOM 690 C C . GLY A 1 93 ? -19.364 3.788 -4.068 1.00 87.12 93 GLY A C 1
ATOM 691 O O . GLY A 1 93 ? -18.845 3.596 -5.166 1.00 87.12 93 GLY A O 1
ATOM 692 N N . ALA A 1 94 ? -18.636 3.929 -2.959 1.00 87.25 94 ALA A N 1
ATOM 693 C CA . ALA A 1 94 ? -17.177 3.880 -2.936 1.00 87.25 94 ALA A CA 1
ATOM 694 C C . ALA A 1 94 ? -16.643 2.494 -3.329 1.00 87.25 94 ALA A C 1
ATOM 696 O O . ALA A 1 94 ? -15.728 2.397 -4.148 1.00 87.25 94 ALA A O 1
ATOM 697 N N . SER A 1 95 ? -17.235 1.418 -2.801 1.00 82.19 95 SER A N 1
ATOM 698 C CA . SER A 1 95 ? -16.898 0.047 -3.196 1.00 82.19 95 SER A CA 1
ATOM 699 C C . SER A 1 95 ? -17.184 -0.200 -4.679 1.00 82.19 95 SER A C 1
ATOM 701 O O . SER A 1 95 ? -16.335 -0.751 -5.377 1.00 82.19 95 SER A O 1
ATOM 70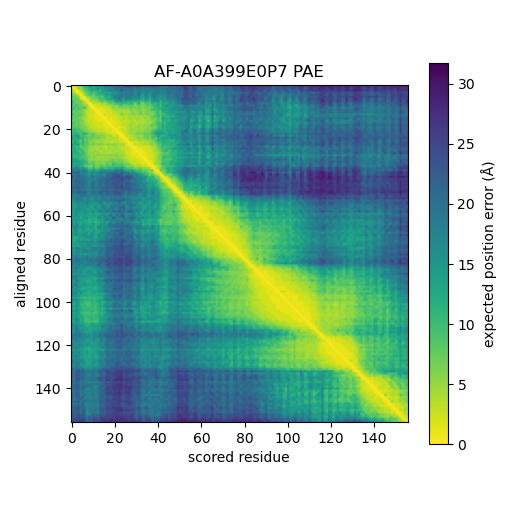3 N N . GLY A 1 96 ? -18.332 0.256 -5.188 1.00 88.38 96 GLY A N 1
ATOM 704 C CA . GLY A 1 96 ? -18.678 0.165 -6.607 1.00 88.38 96 GLY A CA 1
ATOM 705 C C . GLY A 1 96 ? -17.703 0.934 -7.503 1.00 88.38 96 GLY A C 1
ATOM 706 O O . GLY A 1 96 ? -17.239 0.402 -8.510 1.00 88.38 96 GLY A O 1
ATOM 707 N N . ALA A 1 97 ? -17.320 2.149 -7.108 1.00 90.44 97 ALA A N 1
ATOM 708 C CA . ALA A 1 97 ? -16.327 2.948 -7.820 1.00 90.44 97 ALA A CA 1
ATOM 709 C C . ALA A 1 97 ? -14.946 2.274 -7.836 1.00 90.44 97 ALA A C 1
ATOM 711 O O . ALA A 1 97 ? -14.292 2.239 -8.878 1.00 90.44 97 ALA A O 1
ATOM 712 N N . ALA A 1 98 ? -14.518 1.691 -6.712 1.00 87.50 98 ALA A N 1
ATOM 713 C CA . ALA A 1 98 ? -13.263 0.949 -6.631 1.00 87.50 98 ALA A CA 1
ATOM 714 C C . ALA A 1 98 ? -13.267 -0.274 -7.561 1.00 87.50 98 ALA A C 1
ATOM 716 O O . ALA A 1 98 ? -12.308 -0.479 -8.305 1.00 87.50 98 ALA A O 1
ATOM 717 N N . LEU A 1 99 ? -14.358 -1.047 -7.581 1.00 87.25 99 LEU A N 1
ATOM 718 C CA . LEU A 1 99 ? -14.521 -2.171 -8.507 1.00 87.25 99 LEU A CA 1
ATOM 719 C C . LEU A 1 99 ? -14.490 -1.715 -9.969 1.00 87.25 99 LEU A C 1
ATOM 721 O O . LEU A 1 99 ? -13.816 -2.341 -10.785 1.00 87.25 99 LEU A O 1
ATOM 725 N N . GLY A 1 100 ? -15.159 -0.606 -10.295 1.00 89.94 100 GLY A N 1
ATOM 726 C CA . GLY A 1 100 ? -15.128 -0.018 -11.633 1.00 89.94 100 GLY A CA 1
ATOM 727 C C . GLY A 1 100 ? -13.720 0.405 -12.057 1.00 89.94 100 GLY A C 1
ATOM 728 O O . GLY A 1 100 ? -13.302 0.125 -13.179 1.00 89.94 100 GLY A O 1
ATOM 729 N N . LEU A 1 101 ? -12.955 1.013 -11.148 1.00 91.31 101 LEU A N 1
ATOM 730 C CA . LEU A 1 101 ? -11.573 1.415 -11.407 1.00 91.31 101 LEU A CA 1
ATOM 731 C C . LEU A 1 101 ? -10.656 0.204 -11.624 1.00 91.31 101 LEU A C 1
ATOM 733 O O . LEU A 1 101 ? -9.843 0.209 -12.547 1.00 91.31 101 LEU A O 1
ATOM 737 N N . ILE A 1 102 ? -10.809 -0.846 -10.812 1.00 88.31 102 ILE A N 1
ATOM 738 C CA . ILE A 1 102 ? -10.067 -2.104 -10.973 1.00 88.31 102 ILE A CA 1
ATOM 739 C C . ILE A 1 102 ? -10.412 -2.749 -12.318 1.00 88.31 102 ILE A C 1
ATOM 741 O O . ILE A 1 102 ? -9.511 -3.127 -13.062 1.00 88.31 102 ILE A O 1
ATOM 745 N N . ALA A 1 103 ? -11.697 -2.833 -12.665 1.00 86.06 103 ALA A N 1
ATOM 746 C CA . ALA A 1 103 ? -12.141 -3.383 -13.941 1.00 86.06 103 ALA A CA 1
ATOM 747 C C . ALA A 1 103 ? -11.585 -2.587 -15.132 1.00 86.06 103 ALA A C 1
ATOM 749 O O . ALA A 1 103 ? -11.119 -3.177 -16.104 1.00 86.06 103 ALA A O 1
ATOM 750 N N . TRP A 1 104 ? -11.567 -1.256 -15.040 1.00 91.19 104 TRP A N 1
ATOM 751 C CA . TRP A 1 104 ? -10.973 -0.395 -16.060 1.00 91.19 104 TRP A CA 1
ATOM 752 C C . TRP A 1 104 ? -9.463 -0.610 -16.204 1.00 91.19 104 TRP A C 1
ATOM 754 O O . TRP A 1 104 ? -8.952 -0.714 -17.319 1.00 91.19 104 TRP A O 1
ATOM 764 N N . ALA A 1 105 ? -8.743 -0.727 -15.087 1.00 87.81 105 ALA A N 1
ATOM 765 C CA . ALA A 1 105 ? -7.315 -1.025 -15.100 1.00 87.81 105 ALA A CA 1
ATOM 766 C C . ALA A 1 105 ? -7.028 -2.398 -15.732 1.00 87.81 105 ALA A C 1
ATOM 768 O O . ALA A 1 105 ? -6.124 -2.519 -16.557 1.00 87.81 105 ALA A O 1
ATOM 769 N N . LEU A 1 106 ? -7.833 -3.415 -15.402 1.00 85.19 106 LEU A N 1
ATOM 770 C CA . LEU A 1 106 ? -7.745 -4.744 -16.011 1.00 85.19 106 LEU A CA 1
ATOM 771 C C . LEU A 1 106 ? -8.035 -4.702 -17.511 1.00 85.19 106 LEU A C 1
ATOM 773 O O . LEU A 1 106 ? -7.340 -5.359 -18.280 1.00 85.19 106 LEU A O 1
ATOM 777 N N . TRP A 1 107 ? -9.016 -3.909 -17.939 1.00 86.25 107 TRP A N 1
ATOM 778 C CA . TRP A 1 107 ? -9.317 -3.716 -19.354 1.00 86.25 107 TRP A CA 1
ATOM 779 C C . TRP A 1 107 ? -8.141 -3.088 -20.105 1.00 86.25 107 TRP A C 1
ATOM 781 O O . TRP A 1 107 ? -7.729 -3.594 -21.149 1.00 86.25 107 TRP A O 1
ATOM 791 N N . LEU A 1 108 ? -7.573 -2.009 -19.557 1.00 88.69 108 LEU A N 1
ATOM 792 C CA . LEU A 1 108 ? -6.425 -1.318 -20.142 1.00 88.69 108 LEU A CA 1
ATOM 793 C C . LEU A 1 108 ? -5.201 -2.234 -20.242 1.00 88.69 108 LEU A C 1
ATOM 795 O O . LEU A 1 108 ? -4.496 -2.200 -21.243 1.00 88.69 108 LEU A O 1
ATOM 799 N N . LEU A 1 109 ? -4.962 -3.069 -19.233 1.00 84.56 109 LEU A N 1
ATOM 800 C CA . LEU A 1 109 ? -3.858 -4.020 -19.260 1.00 84.56 109 LEU A CA 1
ATOM 801 C C . LEU A 1 109 ? -4.132 -5.179 -20.225 1.00 84.56 109 LEU A C 1
ATOM 803 O O . LEU A 1 109 ? -3.246 -5.588 -20.972 1.00 84.56 109 LEU A O 1
ATOM 807 N N . GLY A 1 110 ? -5.362 -5.691 -20.244 1.00 83.12 110 GLY A N 1
ATOM 808 C CA . GLY A 1 110 ? -5.765 -6.812 -21.086 1.00 83.12 110 GLY A CA 1
ATOM 809 C C . GLY A 1 110 ? -5.640 -6.500 -22.574 1.00 83.12 110 GLY A C 1
ATOM 810 O O . GLY A 1 110 ? -5.139 -7.332 -23.319 1.00 83.12 110 GLY A O 1
ATOM 811 N N . ARG A 1 111 ? -5.998 -5.290 -23.019 1.00 83.56 111 ARG A N 1
ATOM 812 C CA . ARG A 1 111 ? -5.848 -4.907 -24.437 1.00 83.56 111 ARG A CA 1
ATOM 813 C C . ARG A 1 111 ? -4.392 -4.853 -24.917 1.00 83.56 111 ARG A C 1
ATOM 815 O O . ARG A 1 111 ? -4.148 -5.078 -26.093 1.00 83.56 111 ARG A O 1
ATOM 822 N N . GLU A 1 112 ? -3.449 -4.542 -24.027 1.00 80.75 112 GLU A N 1
ATOM 823 C CA . GLU A 1 112 ? -2.020 -4.461 -24.363 1.00 80.75 112 GLU A CA 1
ATOM 824 C C . GLU A 1 112 ? -1.337 -5.834 -24.238 1.00 80.75 112 GLU A C 1
ATOM 826 O O . GLU A 1 112 ? -0.348 -6.098 -24.912 1.00 80.75 112 GLU A O 1
ATOM 831 N N . THR A 1 113 ? -1.852 -6.715 -23.372 1.00 78.06 113 THR A N 1
ATOM 832 C CA . THR A 1 113 ? -1.220 -8.009 -23.053 1.00 78.06 113 THR A CA 1
ATOM 833 C C . THR A 1 113 ? -1.844 -9.207 -23.775 1.00 78.06 113 THR A C 1
ATOM 835 O O . THR A 1 113 ? -1.134 -10.161 -24.078 1.00 78.06 113 THR A O 1
ATOM 838 N N . LEU A 1 114 ? -3.140 -9.185 -24.102 1.00 78.38 114 LEU A N 1
ATOM 839 C CA . LEU A 1 114 ? -3.858 -10.292 -24.754 1.00 78.38 114 LEU A CA 1
ATOM 840 C C . LEU A 1 114 ? -3.791 -10.193 -26.284 1.00 78.38 114 LEU A C 1
ATOM 842 O O . LEU A 1 114 ? -4.813 -10.086 -26.960 1.00 78.38 114 LEU A O 1
ATOM 846 N N . VAL A 1 115 ? -2.577 -10.206 -26.832 1.00 79.00 115 VAL A N 1
ATOM 847 C CA . VAL A 1 115 ? -2.357 -10.072 -28.283 1.00 79.00 115 VAL A CA 1
ATOM 848 C C . VAL A 1 115 ? -2.413 -11.429 -29.004 1.00 79.00 115 VAL A C 1
ATOM 850 O O . VAL A 1 115 ? -2.735 -11.478 -30.191 1.00 79.00 115 VAL A O 1
ATOM 853 N N . GLY A 1 116 ? -2.159 -12.541 -28.304 1.00 82.44 116 GLY A N 1
ATOM 854 C CA . GLY A 1 116 ? -2.142 -13.889 -28.876 1.00 82.44 116 GLY A CA 1
ATOM 855 C C . GLY A 1 116 ? -3.038 -14.910 -28.162 1.00 82.44 116 GLY A C 1
ATOM 856 O O . GLY A 1 116 ? -3.641 -14.673 -27.111 1.00 82.44 116 GLY A O 1
ATOM 857 N N . TRP A 1 117 ? -3.149 -16.091 -28.782 1.00 76.56 117 TRP A N 1
ATOM 858 C CA . TRP A 1 117 ? -3.976 -17.199 -28.286 1.00 76.56 117 TRP A CA 1
ATOM 859 C C . TRP A 1 117 ? -3.422 -17.834 -27.004 1.00 76.56 117 TRP A C 1
ATOM 861 O O . TRP A 1 117 ? -4.197 -18.339 -26.193 1.00 76.56 117 TRP A O 1
ATOM 871 N N . ALA A 1 118 ? -2.102 -17.803 -26.806 1.00 76.88 118 ALA A N 1
ATOM 872 C CA . ALA A 1 118 ? -1.459 -18.347 -25.612 1.00 76.88 118 ALA A CA 1
ATOM 873 C C . ALA A 1 118 ? -1.767 -17.488 -24.375 1.00 76.88 118 ALA A C 1
ATOM 875 O O . ALA A 1 118 ? -2.100 -18.017 -23.315 1.00 76.88 118 ALA A O 1
ATOM 876 N N . GLU A 1 119 ? -1.740 -16.165 -24.531 1.00 77.75 119 GLU A N 1
ATOM 877 C CA . GLU A 1 119 ? -2.044 -15.178 -23.497 1.00 77.75 119 GLU A CA 1
ATOM 878 C C . GLU A 1 119 ? -3.528 -15.226 -23.120 1.00 77.75 119 GLU A C 1
ATOM 880 O O . GLU A 1 119 ? -3.873 -15.200 -21.937 1.00 77.75 119 GLU A O 1
ATOM 885 N N . LEU A 1 120 ? -4.408 -15.398 -24.115 1.00 81.06 120 LEU A N 1
ATOM 886 C CA . LEU A 1 120 ? -5.840 -15.600 -23.894 1.00 81.06 120 LEU A CA 1
ATOM 887 C C . LEU A 1 120 ? -6.117 -16.883 -23.093 1.00 81.06 120 LEU A C 1
ATOM 889 O O . LEU A 1 120 ? -6.878 -16.856 -22.126 1.00 81.06 120 LEU A O 1
ATOM 893 N N . LEU A 1 121 ? -5.482 -18.003 -23.457 1.00 82.75 121 LEU A N 1
ATOM 894 C CA . LEU A 1 121 ? -5.623 -19.272 -22.735 1.00 82.75 121 LEU A CA 1
ATOM 895 C C . LEU A 1 121 ? -5.083 -19.176 -21.303 1.00 82.75 121 LEU A C 1
ATOM 897 O O . LEU A 1 121 ? -5.736 -19.650 -20.375 1.00 82.75 121 LEU A O 1
ATOM 901 N N . ALA A 1 122 ? -3.935 -18.525 -21.104 1.00 79.25 122 ALA A N 1
ATOM 902 C CA . ALA A 1 122 ? -3.365 -18.300 -19.779 1.00 79.25 122 ALA A CA 1
ATOM 903 C C . ALA A 1 122 ? -4.285 -17.437 -18.899 1.00 79.25 122 ALA A C 1
ATOM 905 O O . ALA A 1 122 ? -4.525 -17.785 -17.742 1.00 79.25 122 ALA A O 1
ATOM 906 N N . ALA A 1 123 ? -4.857 -16.361 -19.448 1.00 80.62 123 ALA A N 1
ATOM 907 C CA . ALA A 1 123 ? -5.801 -15.503 -18.735 1.00 80.62 123 ALA A CA 1
ATOM 908 C C . ALA A 1 123 ? -7.100 -16.239 -18.366 1.00 80.62 123 ALA A C 1
ATOM 910 O O . ALA A 1 123 ? -7.586 -16.109 -17.241 1.00 80.62 123 ALA A O 1
ATOM 911 N N . LEU A 1 124 ? -7.640 -17.062 -19.271 1.00 83.56 124 LEU A N 1
A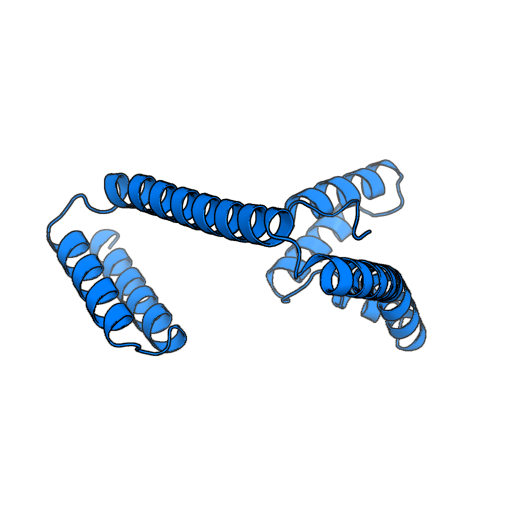TOM 912 C CA . LEU A 1 124 ? -8.828 -17.881 -19.004 1.00 83.56 124 LEU A CA 1
ATOM 913 C C . LEU A 1 124 ? -8.563 -18.963 -17.949 1.00 83.56 124 LEU A C 1
ATOM 915 O O . LEU A 1 124 ? -9.404 -19.187 -17.078 1.00 83.56 124 LEU A O 1
ATOM 919 N N . LEU A 1 125 ? -7.389 -19.599 -17.979 1.00 82.69 125 LEU A N 1
ATOM 920 C CA . LEU A 1 125 ? -6.964 -20.544 -16.944 1.00 82.69 125 LEU A CA 1
ATOM 921 C C . LEU A 1 125 ? -6.797 -19.850 -15.585 1.00 82.69 125 LEU A C 1
ATOM 923 O O . LEU A 1 125 ? -7.260 -20.381 -14.575 1.00 82.69 125 LEU A O 1
ATOM 927 N N . ALA A 1 126 ? -6.203 -18.652 -15.556 1.00 78.44 126 ALA A N 1
ATOM 928 C CA . ALA A 1 126 ? -6.061 -17.845 -14.343 1.00 78.44 126 ALA A CA 1
ATOM 929 C C . ALA A 1 126 ? -7.424 -17.529 -13.728 1.00 78.44 126 ALA A C 1
ATOM 931 O O . ALA A 1 126 ? -7.648 -17.755 -12.537 1.00 78.44 126 ALA A O 1
ATOM 932 N N . LEU A 1 127 ? -8.350 -17.056 -14.565 1.00 82.38 127 LEU A N 1
ATOM 933 C CA . LEU A 1 127 ? -9.706 -16.719 -14.163 1.00 82.38 127 LEU A CA 1
ATOM 934 C C . LEU A 1 127 ? -10.459 -17.956 -13.656 1.00 82.38 127 LEU A C 1
ATOM 936 O O . LEU A 1 127 ? -11.087 -17.902 -12.601 1.00 82.38 127 LEU A O 1
ATOM 940 N N . GLY A 1 128 ? -10.351 -19.089 -14.355 1.00 83.75 128 GLY A N 1
ATOM 941 C CA . GLY A 1 128 ? -10.981 -20.348 -13.955 1.00 83.75 128 GLY A CA 1
ATOM 942 C C . GLY A 1 128 ? -10.481 -20.876 -12.606 1.00 83.75 128 GLY A C 1
ATOM 943 O O . GLY A 1 128 ? -11.279 -21.330 -11.785 1.00 83.75 128 GLY A O 1
ATOM 944 N N . LEU A 1 129 ? -9.177 -20.777 -12.336 1.00 80.38 129 LEU A N 1
ATOM 945 C CA . LEU A 1 129 ? -8.596 -21.159 -11.045 1.00 80.38 129 LEU A CA 1
ATOM 946 C C . LEU A 1 129 ? -9.036 -20.217 -9.916 1.00 80.38 129 LEU A C 1
ATOM 948 O O . LEU A 1 129 ? -9.341 -20.679 -8.815 1.00 80.38 129 LEU A O 1
ATOM 952 N N . LEU A 1 130 ? -9.128 -18.916 -10.200 1.00 78.50 130 LEU A N 1
ATOM 953 C CA . LEU A 1 130 ? -9.552 -17.902 -9.237 1.00 78.50 130 LEU A CA 1
ATOM 954 C C . LEU A 1 130 ? -11.034 -18.067 -8.852 1.00 78.50 130 LEU A C 1
ATOM 956 O O . LEU A 1 130 ? -11.369 -18.026 -7.669 1.00 78.50 130 LEU A O 1
ATOM 960 N N . LEU A 1 131 ? -11.910 -18.368 -9.819 1.00 78.75 131 LEU A N 1
ATOM 961 C CA . LEU A 1 131 ? -13.330 -18.669 -9.571 1.00 78.75 131 LEU A CA 1
ATOM 962 C C . LEU A 1 131 ? -13.540 -19.959 -8.763 1.00 78.75 131 LEU A C 1
ATOM 964 O O . LEU A 1 131 ? -14.530 -20.088 -8.044 1.00 78.75 131 LEU A O 1
ATOM 968 N N . ARG A 1 132 ? -12.595 -20.902 -8.829 1.00 81.25 132 ARG A N 1
ATOM 969 C CA . ARG A 1 132 ? -12.611 -22.144 -8.043 1.00 81.25 132 ARG A CA 1
ATOM 970 C C . ARG A 1 132 ? -12.120 -21.951 -6.593 1.00 81.25 132 ARG A C 1
ATOM 972 O O . ARG A 1 132 ? -11.971 -22.932 -5.872 1.00 81.25 132 ARG A O 1
ATOM 979 N N . GLN A 1 133 ? -11.894 -20.708 -6.156 1.00 70.50 133 GLN A N 1
ATOM 980 C CA . GLN A 1 133 ? -11.373 -20.345 -4.830 1.00 70.50 133 GLN A CA 1
ATOM 981 C C . GLN A 1 133 ? -9.998 -20.951 -4.508 1.00 70.50 133 GLN A C 1
ATOM 983 O O . GLN A 1 133 ? -9.683 -21.207 -3.344 1.00 70.50 133 GLN A O 1
ATOM 988 N N . PHE A 1 134 ? -9.148 -21.182 -5.515 1.00 67.38 134 PHE A N 1
ATOM 989 C CA . PHE A 1 134 ? -7.761 -21.536 -5.219 1.00 67.38 134 PHE A CA 1
ATOM 990 C C . PHE A 1 134 ? -7.088 -20.400 -4.429 1.00 67.38 134 PHE A C 1
ATOM 992 O O . PHE A 1 134 ? -7.281 -19.227 -4.762 1.00 67.38 134 PHE A O 1
ATOM 999 N N . PRO A 1 135 ? -6.287 -20.715 -3.395 1.00 72.56 135 PRO A N 1
ATOM 1000 C CA . PRO A 1 135 ? -5.559 -19.696 -2.652 1.00 72.56 135 PRO A CA 1
ATOM 1001 C C . PRO A 1 135 ? -4.674 -18.868 -3.597 1.00 72.56 135 PRO A C 1
ATOM 1003 O O . PRO A 1 135 ? -3.983 -19.411 -4.461 1.00 72.56 135 PRO A O 1
ATOM 1006 N N . LEU A 1 136 ? -4.685 -17.542 -3.414 1.00 65.69 136 LEU A N 1
ATOM 1007 C CA . LEU A 1 136 ? -3.989 -16.588 -4.291 1.00 65.69 136 LEU A CA 1
ATOM 1008 C C . LEU A 1 136 ? -2.469 -16.823 -4.354 1.00 65.69 136 LEU A C 1
ATOM 1010 O O . LEU A 1 136 ? -1.839 -16.537 -5.367 1.00 65.69 136 LEU A O 1
ATOM 1014 N N . ILE A 1 137 ? -1.875 -17.335 -3.273 1.00 69.44 137 ILE A N 1
ATOM 1015 C CA . ILE A 1 137 ? -0.417 -17.448 -3.131 1.00 69.44 137 ILE A CA 1
ATOM 1016 C C . ILE A 1 137 ? 0.161 -18.496 -4.108 1.00 69.44 137 ILE A C 1
ATOM 1018 O O . ILE A 1 137 ? 1.052 -18.142 -4.881 1.00 69.44 137 ILE A O 1
ATOM 1022 N N . PRO A 1 138 ? -0.355 -19.743 -4.179 1.00 72.00 138 PRO A N 1
ATOM 1023 C CA . PRO A 1 138 ? 0.038 -20.686 -5.229 1.00 72.00 138 PRO A CA 1
ATOM 1024 C C . PRO A 1 138 ? -0.232 -20.189 -6.650 1.00 72.00 138 PRO A C 1
ATOM 1026 O O . PRO A 1 138 ? 0.559 -20.462 -7.549 1.00 72.00 138 PRO A O 1
ATOM 1029 N N . LEU A 1 139 ? -1.322 -19.442 -6.853 1.00 68.88 139 LEU A N 1
ATOM 1030 C CA . LEU A 1 139 ? -1.696 -18.909 -8.161 1.00 68.88 139 LEU A CA 1
ATOM 1031 C C . LEU A 1 139 ? -0.613 -17.956 -8.693 1.00 68.88 139 LEU A C 1
ATOM 1033 O O . LEU A 1 139 ? -0.109 -18.148 -9.797 1.00 68.88 139 LEU A O 1
ATOM 1037 N N . LEU A 1 140 ? -0.188 -16.988 -7.876 1.00 70.94 140 LEU A N 1
ATOM 1038 C CA . LEU A 1 140 ? 0.883 -16.050 -8.228 1.00 70.94 140 LEU A CA 1
ATOM 1039 C C . LEU A 1 140 ? 2.218 -16.760 -8.487 1.00 70.94 140 LEU A C 1
ATOM 1041 O O . LEU A 1 140 ? 2.943 -16.373 -9.401 1.00 70.94 140 LEU A O 1
ATOM 1045 N N . GLY A 1 141 ? 2.523 -17.821 -7.735 1.00 73.00 141 GLY A N 1
ATOM 1046 C CA . GLY A 1 141 ? 3.720 -18.634 -7.957 1.00 73.00 141 GLY A CA 1
ATOM 1047 C C . GLY A 1 141 ? 3.721 -19.337 -9.318 1.00 73.00 141 GLY A C 1
ATOM 1048 O O . GLY A 1 141 ? 4.715 -19.285 -10.036 1.00 73.00 141 GLY A O 1
ATOM 1049 N N . ILE A 1 142 ? 2.599 -19.948 -9.708 1.00 75.25 142 ILE A N 1
ATOM 1050 C CA . ILE A 1 142 ? 2.471 -20.666 -10.987 1.00 75.25 142 ILE A CA 1
ATOM 1051 C C . ILE A 1 142 ? 2.544 -19.697 -12.173 1.00 75.25 142 ILE A C 1
ATOM 1053 O O . ILE A 1 142 ? 3.278 -19.956 -13.126 1.00 75.25 142 ILE A O 1
ATOM 1057 N N . PHE A 1 143 ? 1.836 -18.565 -12.108 1.00 74.19 143 PHE A N 1
ATOM 1058 C CA . PHE A 1 143 ? 1.883 -17.557 -13.172 1.00 74.19 143 PHE A CA 1
ATOM 1059 C C . PHE A 1 143 ? 3.239 -16.852 -13.253 1.00 74.19 143 PHE A C 1
ATOM 1061 O O . PHE A 1 143 ? 3.721 -16.604 -14.356 1.00 74.19 143 PHE A O 1
ATOM 1068 N N . GLY A 1 144 ? 3.887 -16.589 -12.115 1.00 74.31 144 GLY A N 1
ATOM 1069 C CA . GLY A 1 144 ? 5.237 -16.029 -12.072 1.00 74.31 144 GLY A CA 1
ATOM 1070 C C . GLY A 1 144 ? 6.268 -16.954 -12.720 1.00 74.31 144 GLY A C 1
ATOM 1071 O O . GLY A 1 144 ? 7.004 -16.525 -13.606 1.00 74.31 144 GLY A O 1
ATOM 1072 N N . LEU A 1 145 ? 6.273 -18.239 -12.348 1.00 75.69 145 LEU A N 1
ATOM 1073 C CA . LEU A 1 145 ? 7.173 -19.237 -12.935 1.00 75.69 145 LEU A CA 1
ATOM 1074 C C . LEU A 1 145 ? 6.888 -19.451 -14.429 1.00 75.69 145 LEU A C 1
ATOM 1076 O O . LEU A 1 145 ? 7.817 -19.460 -15.237 1.00 75.69 145 LEU A O 1
ATOM 1080 N N . GLY A 1 146 ? 5.612 -19.544 -14.814 1.00 76.19 146 GLY A N 1
ATOM 1081 C CA . GLY A 1 146 ? 5.205 -19.650 -16.216 1.00 76.19 146 GLY A CA 1
ATOM 1082 C C . GLY A 1 146 ? 5.652 -18.448 -17.053 1.00 76.19 146 GLY A C 1
ATOM 1083 O O . GLY A 1 146 ? 6.201 -18.630 -18.137 1.00 76.19 146 GLY A O 1
ATOM 1084 N N . GLY A 1 147 ? 5.509 -17.230 -16.521 1.00 72.75 147 GLY A N 1
ATOM 1085 C CA . GLY A 1 147 ? 5.959 -15.998 -17.171 1.00 72.75 147 GLY A CA 1
ATOM 1086 C C . GLY A 1 147 ? 7.477 -15.934 -17.359 1.00 72.75 147 GLY A C 1
ATOM 1087 O O . GLY A 1 147 ? 7.938 -15.542 -18.428 1.00 72.75 147 GLY A O 1
ATOM 1088 N N . THR A 1 148 ? 8.260 -16.376 -16.367 1.00 72.31 148 THR A N 1
ATOM 1089 C CA . THR A 1 148 ? 9.732 -16.427 -16.477 1.00 72.31 148 THR A CA 1
ATOM 1090 C C . THR A 1 148 ? 10.237 -17.470 -17.471 1.00 72.31 148 THR A C 1
ATOM 1092 O O . THR A 1 148 ? 11.244 -17.249 -18.136 1.00 72.31 148 THR A O 1
ATOM 1095 N N . LEU A 1 149 ? 9.539 -18.601 -17.600 1.00 73.88 149 LEU A N 1
ATOM 1096 C CA . LEU A 1 149 ? 9.888 -19.637 -18.572 1.00 73.88 149 LEU A CA 1
ATOM 1097 C C . LEU A 1 149 ? 9.520 -19.208 -19.994 1.00 73.88 149 LEU A C 1
ATOM 1099 O O . LEU A 1 149 ? 10.277 -19.459 -20.927 1.00 73.88 149 LEU A O 1
ATOM 1103 N N . TRP A 1 150 ? 8.390 -18.514 -20.151 1.00 70.19 150 TRP A N 1
ATOM 1104 C CA . TRP A 1 150 ? 7.974 -17.936 -21.425 1.00 70.19 150 TRP A CA 1
ATOM 1105 C C . TRP A 1 150 ? 8.933 -16.839 -21.898 1.00 70.19 150 TRP A C 1
ATOM 1107 O O . TRP A 1 150 ? 9.370 -16.858 -23.046 1.00 70.19 150 TRP A O 1
ATOM 1117 N N . SER A 1 151 ? 9.327 -15.915 -21.015 1.00 67.88 151 SER A N 1
ATOM 1118 C CA . SER A 1 151 ? 10.277 -14.857 -21.377 1.00 67.88 151 SER A CA 1
ATOM 1119 C C . SER A 1 151 ? 11.666 -15.406 -21.706 1.00 67.88 151 SER A C 1
ATOM 1121 O O . SER A 1 151 ? 12.294 -14.921 -22.643 1.00 67.88 151 SER A O 1
ATOM 1123 N N . ALA A 1 152 ? 12.119 -16.456 -21.015 1.00 70.19 152 ALA A N 1
ATOM 1124 C CA . ALA A 1 152 ? 13.369 -17.144 -21.336 1.00 70.19 152 ALA A CA 1
ATOM 1125 C C . ALA A 1 152 ? 13.344 -17.840 -22.710 1.00 70.19 152 ALA A C 1
ATOM 1127 O O . ALA A 1 152 ? 14.391 -17.977 -23.332 1.00 70.19 152 ALA A O 1
ATOM 1128 N N . TRP A 1 153 ? 12.169 -18.265 -23.185 1.00 67.75 153 TRP A N 1
ATOM 1129 C CA . TRP A 1 153 ? 12.002 -18.922 -24.486 1.00 67.75 153 TRP A CA 1
ATOM 1130 C C . TRP A 1 153 ? 11.811 -17.935 -25.648 1.00 67.75 153 TRP A C 1
ATOM 1132 O O . TRP A 1 153 ? 12.119 -18.262 -26.785 1.00 67.75 153 TRP A O 1
ATOM 1142 N N . VAL A 1 154 ? 11.287 -16.735 -25.374 1.00 65.69 154 VAL A N 1
ATOM 1143 C CA . VAL A 1 154 ? 11.053 -15.687 -26.386 1.00 65.69 154 VAL A CA 1
ATOM 1144 C C . VAL A 1 154 ? 12.261 -14.757 -26.559 1.00 65.69 154 VAL A C 1
ATOM 1146 O O . VAL A 1 154 ? 12.446 -14.192 -27.633 1.00 65.69 154 VAL A O 1
ATOM 1149 N N . VAL A 1 155 ? 13.069 -14.564 -25.509 1.00 58.06 155 VAL A N 1
ATOM 1150 C CA . VAL A 1 155 ? 14.232 -13.651 -25.511 1.00 58.06 155 VAL A CA 1
ATOM 1151 C C . VAL A 1 155 ? 15.568 -14.388 -25.735 1.00 58.06 155 VAL A C 1
ATOM 1153 O O . VAL A 1 155 ? 16.586 -13.732 -25.952 1.00 58.06 155 VAL A O 1
ATOM 1156 N N . GLY A 1 156 ? 15.580 -15.726 -25.701 1.00 46.16 156 GLY A N 1
ATOM 1157 C CA . GLY A 1 156 ? 16.738 -16.571 -26.035 1.00 46.16 156 GLY A CA 1
ATOM 1158 C C . GLY A 1 156 ? 16.667 -17.117 -27.453 1.00 46.16 156 GLY A C 1
ATOM 1159 O O . GLY A 1 156 ? 17.740 -17.193 -28.092 1.00 46.16 156 GLY A O 1
#

Foldseek 3Di:
DVVQPPDPCVSVLVVVVVCVVVVVDPPVRSVVLVVVCVVDVHSQQVVQPVVDPVSNVVSVCVVCVVVVVVCVVVVVVCVVCVPPVVSVVVVVVVVVVVVVVVVVVCVVVCVVQVPDPVSVVLVVVLVVCVVVVDDVPVSCVVVVVVVVVVCVVVVD

Radius of gyration: 22.23 Å; Cα contacts (8 Å, |Δi|>4): 56; chains: 1; bounding box: 52×43×52 Å

Mean predicted aligned error: 15.0 Å

Secondary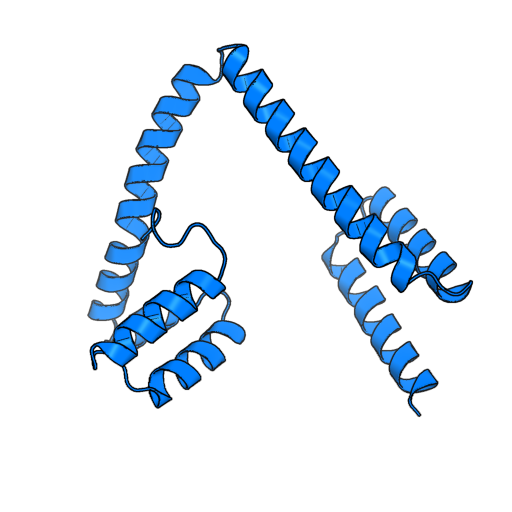 structure (DSSP, 8-state):
-TTT--SHHHHHHHHHHHHHHTTSS-HHHHHHHHHHHHHTT-HHHHHHHTTHHHHHHHHHHHHHHHHHHHHHHHHHHHHHHTTSHHHHHHHHHHHHHHHHHHHHHHHHHHHHH--SHHHHHHHHHHHHHHHTT--HHHHHHHHHHHHHHHHHHH--

Solvent-accessible surface area (backbone atoms only — not comparable to full-atom values): 8850 Å² total; per-residue (Å²): 104,77,86,73,51,79,56,64,75,66,41,53,52,54,54,51,51,54,31,35,76,68,68,78,38,55,74,67,56,52,53,52,50,51,56,49,31,72,75,37,100,54,59,73,60,61,65,18,56,75,62,42,75,70,38,22,53,53,43,49,49,67,66,44,49,62,48,52,53,49,50,52,55,50,49,58,51,45,64,72,38,60,84,38,71,66,51,48,50,50,52,53,48,52,53,51,50,51,51,50,52,52,52,49,52,50,50,61,49,43,71,74,60,52,80,48,73,67,45,46,50,51,52,51,51,51,50,54,44,52,76,69,66,52,64,66,68,66,50,53,51,52,53,51,53,51,50,54,55,49,50,55,66,75,76,104

pLDDT: mean 72.53, std 11.34, range [43.09, 91.31]